Protein AF-A0A359DB22-F1 (afdb_monomer_lite)

Radius of gyration: 11.93 Å; chains: 1; bounding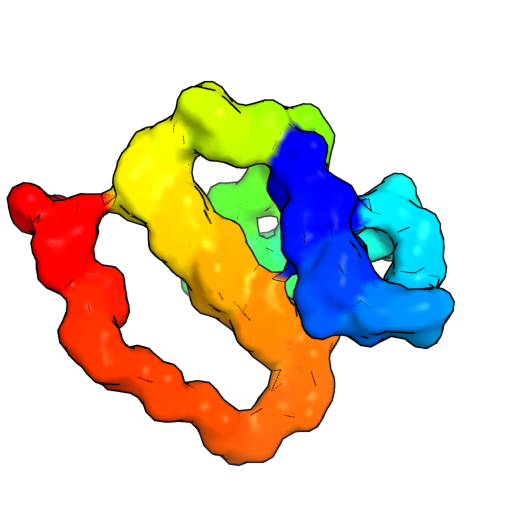 box: 31×20×27 Å

pLDDT: mean 89.78, std 8.16, range [48.34, 96.5]

Structure (mmCIF, N/CA/C/O backbone):
data_AF-A0A359DB22-F1
#
_entry.id   AF-A0A359DB22-F1
#
loop_
_atom_site.group_PDB
_atom_site.id
_atom_site.type_symbol
_atom_site.label_atom_id
_atom_site.label_alt_id
_atom_site.label_comp_id
_atom_site.label_asym_id
_atom_site.label_entity_id
_atom_site.label_seq_id
_atom_site.pdbx_PDB_ins_code
_atom_site.Cartn_x
_atom_site.Cartn_y
_atom_site.Cartn_z
_atom_site.occupancy
_atom_site.B_iso_or_equiv
_atom_site.auth_seq_id
_atom_site.auth_comp_id
_atom_site.auth_asym_id
_atom_site.auth_atom_id
_atom_site.pdbx_PDB_model_num
ATOM 1 N N . SER A 1 1 ? 2.613 -0.759 -11.586 1.00 93.19 1 SER A N 1
ATOM 2 C CA . SER A 1 1 ? 2.727 0.514 -10.846 1.00 93.19 1 SER A CA 1
ATOM 3 C C . SER A 1 1 ? 2.099 0.373 -9.462 1.00 93.19 1 SER A C 1
ATOM 5 O O . SER A 1 1 ? 1.469 -0.647 -9.189 1.00 93.19 1 SER A O 1
ATOM 7 N N . VAL A 1 2 ? 2.279 1.352 -8.571 1.00 95.19 2 VAL A N 1
ATOM 8 C CA . VAL A 1 2 ? 1.603 1.390 -7.258 1.00 95.19 2 VAL A CA 1
ATOM 9 C C . VAL A 1 2 ? 0.081 1.330 -7.427 1.00 95.19 2 VAL A C 1
ATOM 11 O O . VAL A 1 2 ? -0.575 0.548 -6.744 1.00 95.19 2 VAL A O 1
ATOM 14 N N . ALA A 1 3 ? -0.467 2.083 -8.385 1.00 95.69 3 ALA A N 1
ATOM 15 C CA . ALA A 1 3 ? -1.897 2.088 -8.685 1.00 95.69 3 ALA A CA 1
ATOM 16 C C . ALA A 1 3 ? -2.426 0.705 -9.088 1.00 95.69 3 ALA A C 1
ATOM 18 O O . ALA A 1 3 ? -3.449 0.266 -8.573 1.00 95.69 3 ALA A O 1
ATOM 19 N N . GLU A 1 4 ? -1.712 -0.010 -9.962 1.00 93.50 4 GLU A N 1
ATOM 20 C CA . GLU A 1 4 ? -2.081 -1.376 -10.363 1.00 93.50 4 GLU A CA 1
ATOM 21 C C . GLU A 1 4 ? -2.067 -2.338 -9.176 1.00 93.50 4 GLU A C 1
ATOM 23 O O . GLU A 1 4 ? -2.959 -3.167 -9.029 1.00 93.50 4 GLU A O 1
ATOM 28 N N . ASN A 1 5 ? -1.067 -2.211 -8.307 1.00 93.31 5 ASN A N 1
ATOM 29 C CA . ASN A 1 5 ? -0.904 -3.100 -7.168 1.00 93.31 5 ASN A CA 1
ATOM 30 C C . ASN A 1 5 ? -2.023 -2.916 -6.128 1.00 93.31 5 ASN A C 1
ATOM 32 O O . ASN A 1 5 ? -2.521 -3.888 -5.565 1.00 93.31 5 ASN A O 1
ATOM 36 N N . ILE A 1 6 ? -2.458 -1.671 -5.915 1.00 92.44 6 ILE A N 1
ATOM 37 C CA . ILE A 1 6 ? -3.611 -1.355 -5.065 1.00 92.44 6 ILE A CA 1
ATOM 38 C C . ILE A 1 6 ? -4.916 -1.820 -5.729 1.00 92.44 6 ILE A C 1
ATOM 40 O O . ILE A 1 6 ? -5.743 -2.440 -5.063 1.00 92.44 6 ILE A O 1
ATOM 44 N N . ALA A 1 7 ? -5.083 -1.592 -7.037 1.00 92.94 7 ALA A N 1
ATOM 45 C CA . ALA A 1 7 ? -6.271 -2.013 -7.781 1.00 92.94 7 ALA A CA 1
ATOM 46 C C . ALA A 1 7 ? -6.493 -3.533 -7.715 1.00 92.94 7 ALA A C 1
ATOM 48 O O . ALA A 1 7 ? -7.609 -3.980 -7.454 1.00 92.94 7 ALA A O 1
ATOM 49 N N . LEU A 1 8 ? -5.426 -4.326 -7.880 1.00 89.62 8 LEU A N 1
ATOM 50 C CA . LEU A 1 8 ? -5.481 -5.790 -7.790 1.00 89.62 8 LEU A CA 1
ATOM 51 C C . LEU A 1 8 ? -6.041 -6.270 -6.446 1.00 89.62 8 LEU A C 1
ATOM 53 O O . LEU A 1 8 ? -6.847 -7.196 -6.408 1.00 89.62 8 LEU A O 1
ATOM 57 N N . ALA A 1 9 ? -5.662 -5.618 -5.348 1.00 86.88 9 ALA A N 1
ATOM 58 C CA . ALA A 1 9 ? -6.121 -5.988 -4.014 1.00 86.88 9 ALA A CA 1
ATOM 59 C C . ALA A 1 9 ? -7.567 -5.573 -3.702 1.00 86.88 9 ALA A C 1
ATOM 61 O O . ALA A 1 9 ? -8.193 -6.128 -2.803 1.00 86.88 9 ALA A O 1
ATOM 62 N N . MET A 1 10 ? -8.102 -4.588 -4.421 1.00 87.56 10 MET A N 1
ATOM 63 C CA . MET A 1 10 ? -9.488 -4.134 -4.276 1.00 87.56 10 MET A CA 1
ATOM 64 C C . MET A 1 10 ? -10.471 -4.952 -5.139 1.00 87.56 10 MET A C 1
ATOM 66 O O . MET A 1 10 ? -11.685 -4.800 -5.001 1.00 87.56 10 MET A O 1
ATOM 70 N N . GLY A 1 11 ? -9.966 -5.845 -5.997 1.00 86.19 11 GLY A N 1
ATOM 71 C CA . GLY A 1 11 ? -10.770 -6.741 -6.826 1.00 86.19 11 GLY A CA 1
ATOM 72 C C . GLY A 1 11 ? -11.506 -6.037 -7.972 1.00 86.19 11 GLY A C 1
ATOM 73 O O . GLY A 1 11 ? -11.281 -4.867 -8.275 1.00 86.19 11 GLY A O 1
ATOM 74 N N . ALA A 1 12 ? -12.416 -6.760 -8.631 1.00 80.81 12 ALA A N 1
ATOM 75 C CA . ALA A 1 12 ? -13.076 -6.300 -9.860 1.00 80.81 12 ALA A CA 1
ATOM 76 C C . ALA A 1 12 ? -13.914 -5.011 -9.701 1.00 80.81 12 ALA A C 1
ATOM 78 O O . ALA A 1 12 ? -14.170 -4.321 -10.684 1.00 80.81 12 ALA A O 1
ATOM 79 N N . ALA A 1 13 ? -14.321 -4.666 -8.475 1.00 80.88 13 ALA A N 1
ATOM 80 C CA . ALA A 1 13 ? -15.119 -3.474 -8.182 1.00 80.88 13 ALA A CA 1
ATOM 81 C C . ALA A 1 13 ? -14.286 -2.183 -8.042 1.00 80.88 13 ALA A C 1
ATOM 83 O O . ALA A 1 13 ? -14.853 -1.100 -7.916 1.00 80.88 13 ALA A O 1
ATOM 84 N N . ALA A 1 14 ? -12.952 -2.273 -8.062 1.00 79.94 14 ALA A N 1
ATOM 85 C CA . ALA A 1 14 ? -12.056 -1.150 -7.785 1.00 79.94 14 ALA A CA 1
ATOM 86 C C . ALA A 1 14 ? -12.024 -0.068 -8.881 1.00 79.94 14 ALA A C 1
ATOM 88 O O . ALA A 1 14 ? -11.540 1.038 -8.645 1.00 79.94 14 ALA A O 1
ATOM 89 N N . GLY A 1 15 ? -12.516 -0.383 -10.082 1.00 86.12 15 GLY A N 1
ATOM 90 C CA . GLY A 1 15 ? -12.305 0.434 -11.273 1.00 86.12 15 GLY A CA 1
ATOM 91 C C . GLY A 1 15 ? -10.896 0.267 -11.852 1.00 86.12 15 GLY A C 1
ATOM 92 O O . GLY A 1 15 ? -10.143 -0.639 -11.498 1.00 86.12 15 GLY A O 1
ATOM 93 N N . THR A 1 16 ? -10.537 1.135 -12.792 1.00 92.31 16 THR A N 1
ATOM 94 C CA . THR A 1 16 ? -9.209 1.125 -13.422 1.00 92.31 16 THR A CA 1
ATOM 95 C C . THR A 1 16 ? -8.148 1.743 -12.501 1.00 92.31 16 THR A C 1
ATOM 97 O O . THR A 1 16 ? -8.458 2.677 -11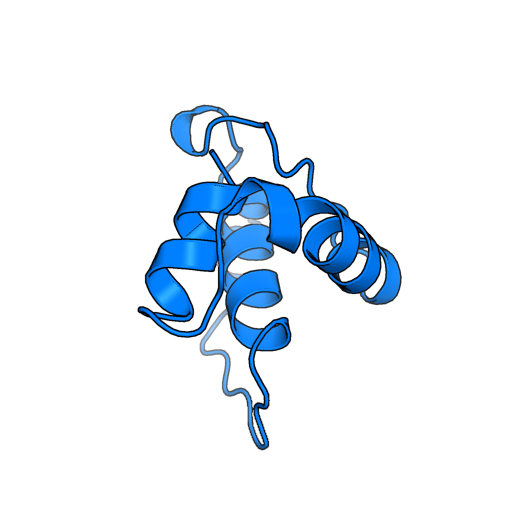.758 1.00 92.31 16 THR A O 1
ATOM 100 N N . PRO A 1 17 ? -6.866 1.331 -12.596 1.00 92.88 17 PRO A N 1
ATOM 101 C CA . PRO A 1 17 ? -5.781 1.938 -11.818 1.00 92.88 17 PRO A CA 1
ATOM 102 C C . PRO A 1 17 ? -5.732 3.468 -11.931 1.00 92.88 17 PRO A C 1
ATOM 104 O O . PRO A 1 17 ? -5.543 4.157 -10.933 1.00 92.88 17 PRO A O 1
ATOM 107 N N . LYS A 1 18 ? -5.998 4.003 -13.130 1.00 94.31 18 LYS A N 1
ATOM 108 C CA . LYS A 1 18 ? -6.026 5.446 -13.403 1.00 94.31 18 LYS A CA 1
ATOM 109 C C . LYS A 1 18 ? -7.118 6.182 -12.617 1.00 94.31 18 LYS A C 1
ATOM 111 O O . LYS A 1 18 ? -6.905 7.304 -12.173 1.00 94.31 18 LYS A O 1
ATOM 116 N N . GLN A 1 19 ? -8.282 5.557 -12.429 1.00 93.69 19 GLN A N 1
ATOM 117 C CA . GLN A 1 19 ? -9.377 6.123 -11.630 1.00 93.69 19 GLN A CA 1
ATOM 118 C C . GLN A 1 19 ? -9.054 6.138 -10.131 1.00 93.69 19 GLN A C 1
ATOM 120 O O . GLN A 1 19 ? -9.606 6.955 -9.398 1.00 93.69 19 GLN A O 1
ATOM 125 N N . LEU A 1 20 ? -8.153 5.264 -9.678 1.00 93.25 20 LEU A N 1
ATOM 126 C CA . LEU A 1 20 ? -7.747 5.176 -8.278 1.00 93.25 20 LEU A CA 1
ATOM 127 C C . LEU A 1 20 ? -6.638 6.163 -7.908 1.00 93.25 20 LEU A C 1
ATOM 129 O O . LEU A 1 20 ? -6.504 6.480 -6.731 1.00 93.25 20 LEU A O 1
A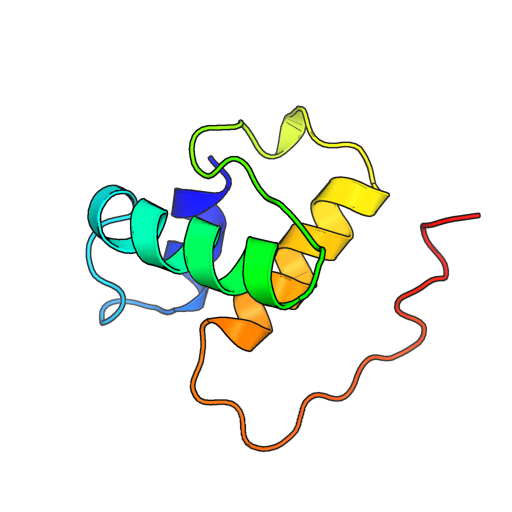TOM 133 N N . GLU A 1 21 ? -5.862 6.680 -8.866 1.00 95.62 21 GLU A N 1
ATOM 134 C CA . GLU A 1 21 ? -4.726 7.569 -8.576 1.00 95.62 21 GLU A CA 1
ATOM 135 C C . GLU A 1 21 ? -5.078 8.784 -7.701 1.00 95.62 21 GLU A C 1
ATOM 137 O O . GLU A 1 21 ? -4.333 9.032 -6.747 1.00 95.62 21 GLU A O 1
ATOM 142 N N . PRO A 1 22 ? -6.188 9.520 -7.938 1.00 95.81 22 PRO A N 1
ATOM 143 C CA . PRO A 1 22 ? -6.558 10.650 -7.087 1.00 95.81 22 PRO A CA 1
ATOM 144 C C . PRO A 1 22 ? -6.824 10.212 -5.645 1.00 95.81 22 PRO A C 1
ATOM 146 O O . PRO A 1 22 ? -6.296 10.813 -4.713 1.00 95.81 22 PRO A O 1
ATOM 149 N N . LYS A 1 23 ? -7.561 9.109 -5.468 1.00 94.25 23 LYS A N 1
ATOM 150 C CA . LYS A 1 23 ? -7.890 8.555 -4.149 1.00 94.25 23 LYS A CA 1
ATOM 151 C C . LYS A 1 23 ? -6.644 8.021 -3.435 1.00 94.25 23 LYS A C 1
ATOM 153 O O . LYS A 1 23 ? -6.487 8.233 -2.239 1.00 94.25 23 LYS A O 1
ATOM 158 N N . ILE A 1 24 ? -5.722 7.382 -4.161 1.00 95.50 24 ILE A N 1
ATOM 159 C CA . ILE A 1 24 ? -4.437 6.922 -3.611 1.00 95.50 24 ILE A CA 1
ATOM 160 C C . ILE A 1 24 ? -3.623 8.115 -3.103 1.00 95.50 24 ILE A C 1
ATOM 162 O O . ILE A 1 24 ? -3.091 8.058 -1.994 1.00 95.50 24 ILE A O 1
ATOM 166 N N . ARG A 1 25 ? -3.530 9.207 -3.876 1.00 96.50 25 ARG A N 1
ATOM 167 C CA . ARG A 1 25 ? -2.840 10.432 -3.438 1.00 96.50 25 ARG A CA 1
ATOM 168 C C . ARG A 1 25 ? -3.506 11.027 -2.201 1.00 96.50 25 ARG A C 1
ATOM 170 O O . ARG A 1 25 ? -2.811 11.287 -1.227 1.00 96.50 25 ARG A O 1
ATOM 177 N N . GLU A 1 26 ? -4.828 11.161 -2.211 1.00 95.94 26 GLU A N 1
ATOM 178 C CA . GLU A 1 26 ? -5.603 11.694 -1.087 1.00 95.94 26 GLU A CA 1
ATOM 179 C C . GLU A 1 26 ? -5.381 10.886 0.200 1.00 95.94 26 GLU A C 1
ATOM 181 O O . GLU A 1 26 ? -4.965 11.437 1.220 1.00 95.94 26 GLU A O 1
ATOM 186 N N . VAL A 1 27 ? -5.599 9.567 0.152 1.00 94.81 27 VAL A N 1
ATOM 187 C CA . VAL A 1 27 ? -5.445 8.683 1.316 1.00 94.81 27 VAL A CA 1
ATOM 188 C C . VAL A 1 27 ? -3.994 8.677 1.787 1.00 94.81 27 VAL A C 1
ATOM 190 O O . VAL A 1 27 ? -3.726 8.886 2.967 1.00 94.81 27 VAL A O 1
ATOM 193 N N . SER A 1 28 ? -3.034 8.489 0.882 1.00 95.25 28 SER A N 1
ATOM 194 C CA . SER A 1 28 ? -1.619 8.439 1.260 1.00 95.25 28 SER A CA 1
ATOM 195 C C . SER A 1 28 ? -1.135 9.745 1.903 1.00 95.25 28 SER A C 1
ATOM 197 O O . SER A 1 28 ? -0.420 9.699 2.902 1.00 95.25 28 SER A O 1
ATOM 199 N N . GLN A 1 29 ? -1.570 10.907 1.406 1.00 96.19 29 GLN A N 1
ATOM 200 C CA . GLN A 1 29 ? -1.246 12.208 1.999 1.00 96.19 29 GLN A CA 1
ATOM 201 C C . GLN A 1 29 ? -1.915 12.407 3.358 1.00 96.19 29 GLN A C 1
ATOM 203 O O . GLN A 1 29 ? -1.248 12.832 4.301 1.00 96.19 29 GLN A O 1
ATOM 208 N N . ARG A 1 30 ? -3.200 12.049 3.488 1.00 95.25 30 ARG A N 1
ATOM 209 C CA . ARG A 1 30 ? -3.962 12.174 4.739 1.00 95.25 30 ARG A CA 1
ATOM 210 C C . ARG A 1 30 ? -3.281 11.480 5.919 1.00 95.25 30 ARG A C 1
ATOM 212 O O . ARG A 1 30 ? -3.352 11.980 7.036 1.00 95.25 30 ARG A O 1
ATOM 219 N N . TYR A 1 31 ? -2.627 10.348 5.671 1.00 91.50 31 TYR A N 1
ATOM 220 C CA . TYR A 1 31 ? -1.949 9.559 6.701 1.00 91.50 31 TYR A CA 1
ATOM 221 C C . TYR A 1 31 ? -0.419 9.740 6.718 1.00 91.50 31 TYR A C 1
ATOM 223 O O . TYR A 1 31 ? 0.279 8.952 7.349 1.00 91.50 31 TYR A O 1
ATOM 231 N N . GLY A 1 32 ? 0.128 10.749 6.026 1.00 92.38 32 GLY A N 1
ATOM 232 C CA . GLY A 1 32 ? 1.573 11.030 6.024 1.00 92.38 32 GLY A CA 1
ATOM 233 C C . GLY A 1 32 ? 2.432 9.973 5.313 1.00 92.38 32 GLY A C 1
ATOM 234 O O . GLY A 1 32 ? 3.644 9.913 5.505 1.00 92.38 32 GLY A O 1
ATOM 235 N N . MET A 1 33 ? 1.822 9.138 4.474 1.00 92.44 33 MET A N 1
ATOM 236 C CA . MET A 1 33 ? 2.456 8.040 3.744 1.00 92.44 33 MET A CA 1
ATOM 237 C C . MET A 1 33 ? 2.488 8.308 2.240 1.00 92.44 33 MET A C 1
ATOM 239 O O . MET A 1 33 ? 2.200 7.402 1.473 1.00 92.44 33 MET A O 1
ATOM 243 N N . ALA A 1 34 ? 2.803 9.534 1.812 1.00 93.62 34 ALA A N 1
ATOM 244 C CA . ALA A 1 34 ? 2.703 9.964 0.414 1.00 93.62 34 ALA A CA 1
ATOM 245 C C . ALA A 1 34 ? 3.246 8.921 -0.587 1.00 93.62 34 ALA A C 1
ATOM 247 O O . ALA A 1 34 ? 4.402 8.494 -0.502 1.00 93.62 34 ALA A O 1
ATOM 248 N N . LEU A 1 35 ? 2.393 8.526 -1.536 1.00 93.94 35 LEU A N 1
ATOM 249 C CA . LEU A 1 35 ? 2.715 7.580 -2.602 1.00 93.94 35 LEU A CA 1
ATOM 250 C C . LEU A 1 35 ? 2.533 8.233 -3.968 1.00 93.94 35 LEU A C 1
ATOM 252 O O . LEU A 1 35 ? 1.567 8.956 -4.201 1.00 93.94 35 LEU A O 1
ATOM 256 N N . GLU A 1 36 ? 3.420 7.885 -4.899 1.00 95.25 36 GLU A N 1
ATOM 257 C CA . GLU A 1 36 ? 3.286 8.223 -6.314 1.00 95.25 36 GLU A CA 1
ATOM 258 C C . GLU A 1 36 ? 2.629 7.052 -7.070 1.00 95.25 36 GLU A C 1
ATOM 260 O O . GLU A 1 36 ? 3.294 6.037 -7.300 1.00 95.25 36 GLU A O 1
ATOM 265 N N . PRO A 1 37 ? 1.345 7.150 -7.482 1.00 95.12 37 PRO A N 1
ATOM 266 C CA . PRO A 1 37 ? 0.594 6.018 -8.039 1.00 95.12 37 PRO A CA 1
ATOM 267 C C . PRO A 1 37 ? 1.204 5.437 -9.324 1.00 95.12 37 PRO A C 1
ATOM 269 O O . PRO A 1 37 ? 1.141 4.228 -9.556 1.00 95.12 37 PRO A O 1
ATOM 272 N N . GLY A 1 38 ? 1.841 6.288 -10.135 1.00 95.50 38 GLY A N 1
ATOM 273 C CA . GLY A 1 38 ? 2.497 5.897 -11.384 1.00 95.50 38 GLY A CA 1
ATOM 274 C C . GLY A 1 38 ? 3.859 5.221 -11.201 1.00 95.50 38 GLY A C 1
ATOM 275 O O . GLY A 1 38 ? 4.377 4.629 -12.146 1.00 95.50 38 GLY A O 1
ATOM 276 N N . ARG A 1 39 ? 4.452 5.264 -9.999 1.00 95.75 39 ARG A N 1
ATOM 277 C CA . ARG A 1 39 ? 5.780 4.688 -9.761 1.00 95.75 39 ARG A CA 1
ATOM 278 C C . ARG A 1 39 ? 5.738 3.161 -9.842 1.00 95.75 39 ARG A C 1
ATOM 280 O O . ARG A 1 39 ? 4.765 2.513 -9.446 1.00 95.75 39 ARG A O 1
ATOM 287 N N . LEU A 1 40 ? 6.801 2.563 -10.375 1.00 95.19 40 LEU A N 1
ATOM 288 C CA . LEU A 1 40 ? 6.925 1.110 -10.482 1.00 95.19 40 LEU A CA 1
ATOM 289 C C . LEU A 1 40 ? 7.309 0.502 -9.128 1.00 95.19 40 LEU A C 1
ATOM 291 O O . LEU A 1 40 ? 8.248 0.963 -8.483 1.00 95.19 40 LEU A O 1
ATOM 295 N N . VAL A 1 41 ? 6.616 -0.562 -8.712 1.00 92.06 41 VAL A N 1
ATOM 296 C CA . VAL A 1 41 ? 6.780 -1.179 -7.378 1.00 92.06 41 VAL A CA 1
ATOM 297 C C . VAL A 1 41 ? 8.201 -1.706 -7.153 1.00 92.06 41 VAL A C 1
ATOM 299 O O . VAL A 1 41 ? 8.741 -1.585 -6.056 1.00 92.06 41 VAL A O 1
ATOM 302 N N . HIS A 1 42 ? 8.849 -2.226 -8.198 1.00 91.25 42 HIS A N 1
ATOM 303 C CA . HIS A 1 42 ? 10.230 -2.712 -8.109 1.00 91.25 42 HIS A CA 1
ATOM 304 C C . HIS A 1 42 ? 11.249 -1.593 -7.827 1.00 91.25 42 HIS A C 1
ATOM 306 O O . HIS A 1 42 ? 12.351 -1.875 -7.374 1.00 91.25 42 HIS A O 1
ATOM 312 N N . SER A 1 43 ? 10.897 -0.329 -8.090 1.00 93.94 43 SER A N 1
ATOM 313 C CA . SER A 1 43 ? 11.763 0.834 -7.840 1.00 93.94 43 SER A CA 1
ATOM 314 C C . SER A 1 43 ? 11.625 1.410 -6.428 1.00 93.94 43 SER A C 1
ATOM 316 O O . SER A 1 43 ? 12.281 2.399 -6.105 1.00 93.94 43 SER A O 1
ATOM 318 N N . LEU A 1 44 ? 10.730 0.851 -5.612 1.00 92.81 44 LEU A N 1
ATOM 319 C CA . LEU A 1 44 ? 10.466 1.315 -4.257 1.00 92.81 44 LEU A CA 1
ATOM 320 C C . LEU A 1 44 ? 11.515 0.770 -3.282 1.00 92.81 44 LEU A C 1
ATOM 322 O O . LEU A 1 44 ? 11.958 -0.376 -3.404 1.00 92.81 44 LEU A O 1
ATOM 326 N N . SER A 1 45 ? 11.875 1.563 -2.278 1.00 92.38 45 SER A N 1
ATOM 327 C CA . SER A 1 45 ? 12.574 1.070 -1.094 1.00 92.38 45 SER A CA 1
ATOM 328 C C . SER A 1 45 ? 11.695 0.085 -0.318 1.00 92.38 45 SER A C 1
ATOM 330 O O . SER A 1 45 ? 10.491 -0.042 -0.564 1.00 92.38 45 SER A O 1
ATOM 332 N N . ILE A 1 46 ? 12.280 -0.628 0.643 1.00 89.81 46 ILE A N 1
ATOM 333 C CA . ILE A 1 46 ? 11.506 -1.570 1.452 1.00 89.81 46 ILE A CA 1
ATOM 334 C C . ILE A 1 46 ? 10.435 -0.837 2.281 1.00 89.81 46 ILE A C 1
ATOM 336 O O . ILE A 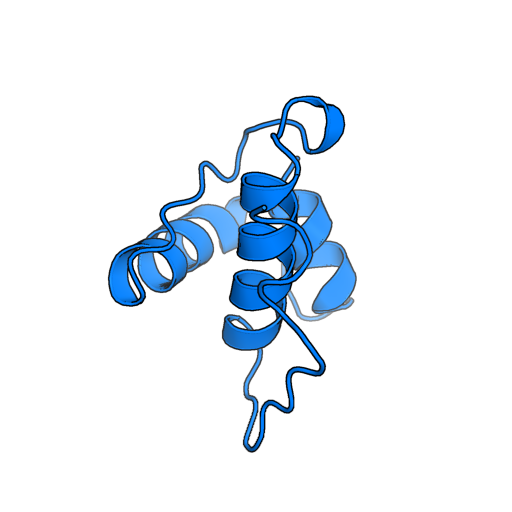1 46 ? 9.269 -1.225 2.243 1.00 89.81 46 ILE A O 1
ATOM 340 N N . GLY A 1 47 ? 10.790 0.283 2.919 1.00 89.94 47 GLY A N 1
ATOM 341 C CA . GLY A 1 47 ? 9.823 1.124 3.634 1.00 89.94 47 GLY A CA 1
ATOM 342 C C . GLY A 1 47 ? 8.763 1.746 2.716 1.00 89.94 47 GLY A C 1
ATOM 343 O O . GLY A 1 47 ? 7.602 1.879 3.094 1.00 89.94 47 GLY A O 1
ATOM 344 N N . GLU A 1 48 ? 9.111 2.082 1.471 1.00 92.31 48 GLU A N 1
ATOM 345 C CA . GLU A 1 48 ? 8.121 2.509 0.477 1.00 92.31 48 GLU A CA 1
ATOM 346 C C . GLU A 1 48 ? 7.144 1.388 0.115 1.00 92.31 48 GLU A C 1
ATOM 348 O O . GLU A 1 48 ? 5.942 1.642 0.059 1.00 92.31 48 GLU A O 1
ATOM 353 N N . ARG A 1 49 ? 7.625 0.152 -0.076 1.00 91.94 49 ARG A N 1
ATOM 354 C CA . ARG A 1 49 ? 6.751 -1.013 -0.290 1.00 91.94 49 ARG A CA 1
ATOM 355 C C . ARG A 1 49 ? 5.816 -1.227 0.894 1.00 91.94 49 ARG A C 1
ATOM 357 O O . ARG A 1 49 ? 4.625 -1.408 0.689 1.00 91.94 49 ARG A O 1
ATOM 364 N N . GLN A 1 50 ? 6.319 -1.116 2.117 1.00 91.75 50 GLN A N 1
ATOM 365 C CA . GLN A 1 50 ? 5.490 -1.226 3.313 1.00 91.75 50 GLN A CA 1
ATOM 366 C C . GLN A 1 50 ? 4.393 -0.148 3.368 1.00 91.75 50 GLN A C 1
ATOM 368 O O . GLN A 1 50 ? 3.241 -0.455 3.662 1.00 91.75 50 GLN A O 1
ATOM 373 N N . ARG A 1 51 ? 4.706 1.109 3.027 1.00 92.62 51 ARG A N 1
ATOM 374 C CA . ARG A 1 51 ? 3.683 2.166 2.922 1.00 92.62 51 ARG A CA 1
ATOM 375 C C . ARG A 1 51 ? 2.614 1.834 1.878 1.00 92.62 51 ARG A C 1
ATOM 377 O O . ARG A 1 51 ? 1.442 2.104 2.121 1.00 92.62 51 ARG A O 1
ATOM 384 N N . VAL A 1 52 ? 2.988 1.221 0.751 1.00 94.19 52 VAL A N 1
ATOM 385 C CA . VAL A 1 52 ? 2.024 0.729 -0.252 1.00 94.19 52 VAL A CA 1
ATOM 386 C C . VAL A 1 52 ? 1.085 -0.324 0.345 1.00 94.19 52 VAL A C 1
ATOM 388 O O . VAL A 1 52 ? -0.120 -0.228 0.123 1.00 94.19 52 VAL A O 1
ATOM 391 N N . GLU A 1 53 ? 1.597 -1.276 1.130 1.00 91.94 53 GLU A N 1
ATOM 392 C CA . GLU A 1 53 ? 0.777 -2.292 1.813 1.00 91.94 53 GLU A CA 1
ATOM 393 C C . GLU A 1 53 ? -0.235 -1.657 2.777 1.00 91.94 53 GLU A C 1
ATOM 395 O O . GLU A 1 53 ? -1.421 -1.981 2.744 1.00 91.94 53 GLU A O 1
ATOM 400 N N . ILE A 1 54 ? 0.208 -0.698 3.594 1.00 92.19 54 ILE A N 1
ATOM 401 C CA . ILE A 1 54 ? -0.670 -0.024 4.558 1.00 92.19 54 ILE A CA 1
ATOM 402 C C . ILE A 1 54 ? -1.743 0.791 3.824 1.00 92.19 54 ILE A C 1
ATOM 404 O O . ILE A 1 54 ? -2.930 0.675 4.134 1.00 92.19 54 ILE A O 1
ATOM 408 N N . VAL A 1 55 ? -1.357 1.592 2.824 1.00 93.38 55 VAL A N 1
ATOM 409 C CA . VAL A 1 55 ? -2.312 2.402 2.050 1.00 93.38 55 VAL A CA 1
ATOM 410 C C . VAL A 1 55 ? -3.313 1.517 1.313 1.00 93.38 55 VAL A C 1
ATOM 412 O O . VAL A 1 55 ? -4.489 1.862 1.258 1.00 93.38 55 VAL A O 1
ATOM 415 N N . ARG A 1 56 ? -2.900 0.355 0.798 1.00 91.56 56 ARG A N 1
ATOM 416 C CA . ARG A 1 56 ? -3.815 -0.615 0.185 1.00 91.56 56 ARG A CA 1
ATOM 417 C C . ARG A 1 56 ? -4.924 -1.043 1.152 1.00 91.56 56 ARG A C 1
ATOM 419 O O . ARG A 1 56 ? -6.082 -1.056 0.745 1.00 91.56 56 ARG A O 1
ATOM 426 N N . CYS A 1 57 ? -4.596 -1.342 2.408 1.00 91.81 57 CYS A N 1
ATOM 427 C CA . CYS A 1 57 ? -5.601 -1.662 3.425 1.00 91.81 57 CYS A CA 1
ATOM 428 C C . CYS A 1 57 ? -6.519 -0.462 3.710 1.00 91.81 57 CYS A C 1
ATOM 430 O O . CYS A 1 57 ? -7.733 -0.615 3.775 1.00 91.81 57 CYS A O 1
ATOM 432 N N . LEU A 1 58 ? -5.957 0.747 3.813 1.00 91.81 58 LEU A N 1
ATOM 433 C CA . LEU A 1 58 ? -6.718 1.983 4.063 1.00 91.81 58 LEU A CA 1
ATOM 434 C C . LEU A 1 58 ? -7.622 2.407 2.892 1.00 91.81 58 LEU A C 1
ATOM 436 O O . LEU A 1 58 ? -8.539 3.204 3.073 1.00 91.81 58 LEU A O 1
ATOM 440 N N . MET A 1 59 ? -7.364 1.910 1.681 1.00 91.50 59 MET A N 1
ATOM 441 C CA . MET A 1 59 ? -8.198 2.163 0.501 1.00 91.50 59 MET A CA 1
ATOM 442 C C . MET A 1 59 ? -9.512 1.368 0.514 1.00 91.50 59 MET A C 1
ATOM 444 O O . MET A 1 59 ? -10.441 1.716 -0.229 1.00 91.50 59 MET A O 1
ATOM 448 N N . GLN A 1 60 ? -9.582 0.321 1.338 1.00 88.06 60 GLN A N 1
ATOM 449 C CA . GLN A 1 60 ? -10.751 -0.523 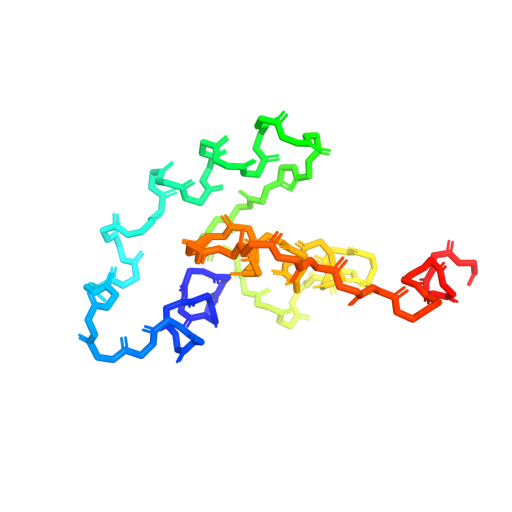1.563 1.00 88.06 60 GLN A CA 1
ATOM 450 C C . GLN A 1 60 ? -11.592 0.010 2.736 1.00 88.06 60 GLN A C 1
ATOM 452 O O . GLN A 1 60 ? -11.093 0.725 3.603 1.00 88.06 60 GLN A O 1
ATOM 457 N N . ASP A 1 61 ? -12.874 -0.357 2.783 1.00 85.06 61 ASP A N 1
ATOM 458 C CA . ASP A 1 61 ? -13.751 -0.051 3.923 1.00 85.06 61 ASP A CA 1
ATOM 459 C C . ASP A 1 61 ? -13.482 -1.027 5.083 1.00 85.06 61 ASP A C 1
ATOM 461 O O . ASP A 1 61 ? -14.197 -2.008 5.300 1.00 85.06 61 ASP A O 1
ATOM 465 N N . ILE A 1 62 ? -12.359 -0.816 5.770 1.00 87.81 62 ILE A N 1
ATOM 466 C CA . ILE A 1 62 ? -11.887 -1.673 6.861 1.00 87.81 62 ILE A CA 1
ATOM 467 C C . ILE A 1 62 ? -12.411 -1.198 8.222 1.00 87.81 62 ILE A C 1
ATOM 469 O O . ILE A 1 62 ? -12.279 -0.035 8.592 1.00 87.81 62 ILE A O 1
ATOM 473 N N . LYS A 1 63 ? -12.957 -2.126 9.019 1.00 91.69 63 LYS A N 1
ATOM 474 C CA . LYS A 1 63 ? -13.415 -1.850 10.399 1.00 91.69 63 LYS A CA 1
ATOM 475 C C . LYS A 1 63 ? -12.325 -2.055 11.452 1.00 91.69 63 LYS A C 1
ATOM 477 O O . LYS A 1 63 ? -12.382 -1.457 12.521 1.00 91.69 63 LYS A O 1
ATOM 482 N N . LEU A 1 64 ? -11.363 -2.928 11.161 1.00 92.06 64 LEU A N 1
ATOM 483 C CA . LEU A 1 64 ? -10.253 -3.283 12.036 1.00 92.06 64 LEU A CA 1
ATOM 484 C C . LEU A 1 64 ? -9.039 -3.620 11.169 1.00 92.06 64 LEU A C 1
ATOM 486 O O . LEU A 1 64 ? -9.133 -4.468 10.284 1.00 92.06 64 LEU A O 1
ATOM 490 N N . LEU A 1 65 ? -7.913 -2.963 11.438 1.00 89.75 65 LEU A N 1
ATOM 491 C CA . LEU A 1 65 ? -6.619 -3.260 10.832 1.00 89.75 65 LEU A CA 1
ATOM 492 C C . LEU A 1 65 ? -5.684 -3.760 11.927 1.00 89.75 65 LEU A C 1
ATOM 494 O O . LEU A 1 65 ? -5.371 -3.020 12.857 1.00 89.75 65 LEU A O 1
ATOM 498 N N . ILE A 1 66 ? -5.254 -5.012 11.808 1.00 91.00 66 ILE A N 1
ATOM 499 C CA . ILE A 1 66 ? -4.229 -5.598 12.669 1.00 91.00 66 ILE A CA 1
ATOM 500 C C . ILE A 1 66 ? -2.934 -5.603 11.868 1.00 91.00 66 ILE A C 1
ATOM 502 O O . ILE A 1 66 ? -2.903 -6.082 10.735 1.00 91.00 66 ILE A O 1
ATOM 506 N N . LEU A 1 67 ? -1.883 -5.044 12.455 1.00 88.50 67 LEU A N 1
ATOM 507 C CA . LEU A 1 67 ? -0.545 -5.030 11.887 1.00 88.50 67 LEU A CA 1
ATOM 508 C C . LEU A 1 67 ? 0.357 -5.791 12.848 1.00 88.50 67 LEU A C 1
ATOM 510 O O . LEU A 1 67 ? 0.500 -5.377 13.996 1.00 88.50 67 LEU A O 1
ATOM 514 N N . ASP A 1 68 ? 0.932 -6.890 12.376 1.00 87.25 68 ASP A N 1
ATOM 515 C CA . ASP A 1 68 ? 1.934 -7.638 13.126 1.00 87.25 68 ASP A CA 1
ATOM 516 C C . ASP A 1 68 ? 3.319 -7.136 12.720 1.00 87.25 68 ASP A C 1
ATOM 518 O O . ASP A 1 68 ? 3.660 -7.167 11.536 1.00 87.25 68 ASP A O 1
ATOM 522 N N . GLU A 1 69 ? 4.056 -6.586 13.685 1.00 85.38 69 GLU A N 1
ATOM 523 C CA . GLU A 1 69 ? 5.410 -6.050 13.502 1.00 85.38 69 GLU A CA 1
ATOM 524 C C . GLU A 1 69 ? 5.602 -5.189 12.229 1.00 85.38 69 GLU A C 1
ATOM 5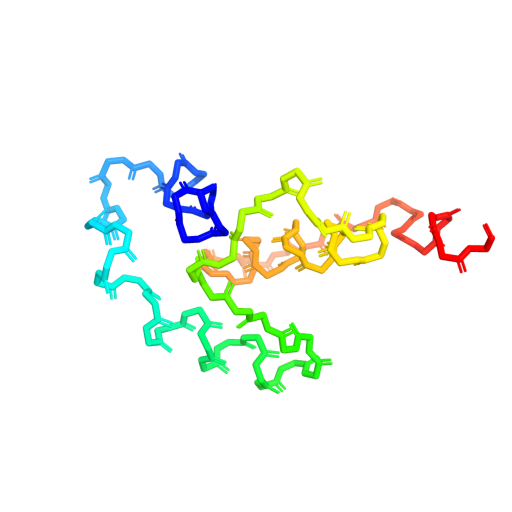26 O O . GLU A 1 69 ? 6.529 -5.407 11.440 1.00 85.38 69 GLU A O 1
ATOM 531 N N . PRO A 1 70 ? 4.749 -4.169 11.978 1.00 76.44 70 PRO A N 1
ATOM 532 C CA . PRO A 1 70 ? 4.800 -3.438 10.718 1.00 76.44 70 PRO A CA 1
ATOM 533 C C . PRO A 1 70 ? 6.157 -2.759 10.520 1.00 76.44 70 PRO A C 1
ATOM 535 O O . PRO A 1 70 ? 6.623 -2.639 9.399 1.00 76.44 70 PRO A O 1
ATOM 538 N N . THR A 1 71 ? 6.825 -2.318 11.582 1.00 76.50 71 THR A N 1
ATOM 539 C CA . THR A 1 71 ? 8.046 -1.510 11.500 1.00 76.50 71 THR A CA 1
ATOM 540 C C . THR A 1 71 ? 9.345 -2.302 11.366 1.00 76.50 71 THR A C 1
ATOM 542 O O . THR A 1 71 ? 10.384 -1.673 11.187 1.00 76.50 71 THR A O 1
ATOM 545 N N . SER A 1 72 ? 9.337 -3.640 11.415 1.00 74.94 72 SER A N 1
ATOM 546 C CA . SER A 1 72 ? 10.582 -4.437 11.408 1.00 74.94 72 SER A CA 1
ATOM 547 C C . SER A 1 72 ? 11.421 -4.289 10.141 1.00 74.94 72 SER A C 1
ATOM 549 O O . SER A 1 72 ? 12.591 -4.653 10.128 1.00 74.94 72 SER A O 1
ATOM 551 N N . VAL A 1 73 ? 10.840 -3.756 9.068 1.00 66.44 73 VAL A N 1
ATOM 552 C CA . VAL A 1 73 ? 11.527 -3.555 7.788 1.00 66.44 73 VAL A CA 1
ATOM 553 C C . VAL A 1 73 ? 12.100 -2.142 7.612 1.00 66.44 73 VAL A C 1
ATOM 555 O O . VAL A 1 73 ? 12.618 -1.814 6.543 1.00 66.44 73 VAL A O 1
ATOM 558 N N . LEU A 1 74 ? 11.993 -1.302 8.649 1.00 58.84 74 LEU A N 1
ATOM 559 C CA . LEU A 1 74 ? 12.484 0.081 8.681 1.00 58.84 74 LEU A CA 1
ATOM 560 C C . LEU A 1 74 ? 13.819 0.242 9.433 1.00 58.84 74 LEU A C 1
ATOM 562 O O . LEU A 1 74 ? 14.319 1.366 9.502 1.00 58.84 74 LEU A O 1
ATOM 566 N N . THR A 1 75 ? 14.375 -0.841 9.987 1.00 48.34 75 THR A N 1
ATOM 567 C CA . THR A 1 75 ? 15.675 -0.885 10.687 1.00 48.34 75 THR A CA 1
ATOM 568 C C . THR A 1 75 ? 16.770 -1.508 9.841 1.00 48.34 75 THR A C 1
ATOM 570 O O . THR A 1 75 ? 16.468 -2.522 9.172 1.00 48.34 75 THR A O 1
#

Sequence (75 aa):
SVAENIALAMGAAAGTPKQLEPKIREVSQRYGMALEPGRLVHSLSIGERQRVEIVRCLMQDIKLLILDEPTSVLT

Foldseek 3Di:
DLLVVLQVLVPPPSPDSVVCQVVLQVQCVVVVNGDRSPDDLVPDDPVNVLSSVVSSQVSDPDPDDDDDCSCPSVD

Secondary structure (DSSP, 8-state):
-HHHHHHHHH-GGG--HHHHHHHHHHHHHHTT----TTS-GGGS-HHHHHHHHHHHHHTS--S----SSGGGG--